Protein AF-A0A1Y2MII3-F1 (afdb_monomer)

Structure (mmCIF, N/CA/C/O backbone):
data_AF-A0A1Y2MII3-F1
#
_entry.id   AF-A0A1Y2MII3-F1
#
loop_
_atom_site.group_PDB
_atom_site.id
_atom_site.type_symbol
_atom_site.label_atom_id
_atom_site.label_alt_id
_atom_site.label_comp_id
_atom_site.label_asym_id
_atom_site.label_entity_id
_atom_site.label_seq_id
_atom_site.pdbx_PDB_ins_code
_atom_site.Cartn_x
_atom_site.Cartn_y
_atom_site.Cartn_z
_atom_site.occupancy
_atom_site.B_iso_or_equiv
_atom_site.auth_seq_id
_atom_site.auth_comp_id
_atom_site.auth_asym_id
_atom_site.auth_atom_id
_atom_site.pdbx_PDB_model_num
ATOM 1 N N . MET A 1 1 ? 20.291 2.776 -16.866 1.00 84.25 1 MET A N 1
ATOM 2 C CA . MET A 1 1 ? 19.045 3.569 -16.924 1.00 84.25 1 MET A CA 1
ATOM 3 C C . MET A 1 1 ? 18.605 3.679 -18.371 1.00 84.25 1 MET A C 1
ATOM 5 O O . MET A 1 1 ? 19.439 3.994 -19.202 1.00 84.25 1 MET A O 1
ATOM 9 N N . ILE A 1 2 ? 17.33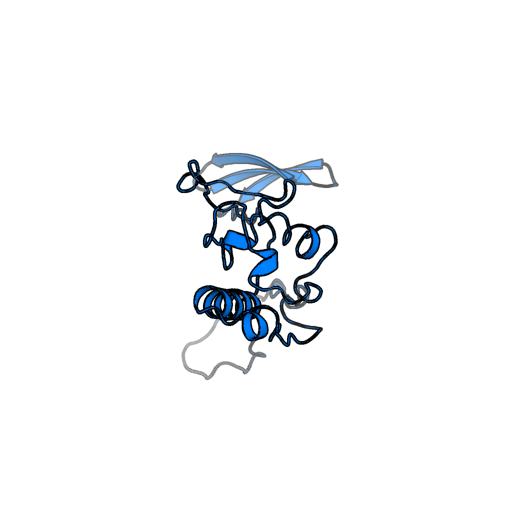8 3.413 -18.681 1.00 88.62 2 ILE A N 1
ATOM 10 C CA . ILE A 1 2 ? 16.790 3.640 -20.027 1.00 88.62 2 ILE A CA 1
ATOM 11 C C . ILE A 1 2 ? 16.345 5.102 -20.117 1.00 88.62 2 ILE A C 1
ATOM 13 O O . ILE A 1 2 ? 15.631 5.568 -19.233 1.00 88.62 2 ILE A O 1
ATOM 17 N N . SER A 1 3 ? 16.790 5.823 -21.145 1.00 89.69 3 SER A N 1
ATOM 18 C CA . SER A 1 3 ? 16.501 7.250 -21.354 1.00 89.69 3 SER A CA 1
ATOM 19 C C . SER A 1 3 ? 15.515 7.506 -22.494 1.00 89.69 3 SER A C 1
ATOM 21 O O . SER A 1 3 ? 14.936 8.588 -22.575 1.00 89.69 3 SER A O 1
ATOM 23 N N . GLY A 1 4 ? 15.282 6.511 -23.348 1.00 91.19 4 GLY A N 1
ATOM 24 C CA . GLY A 1 4 ? 14.292 6.574 -24.414 1.00 91.19 4 GLY A CA 1
ATOM 25 C C . GLY A 1 4 ? 14.151 5.243 -25.136 1.00 91.19 4 GLY A C 1
ATOM 26 O O . GLY A 1 4 ? 15.035 4.388 -25.069 1.00 91.19 4 GLY A O 1
ATOM 27 N N . PHE A 1 5 ? 13.030 5.072 -25.824 1.00 93.62 5 PHE A N 1
ATOM 28 C CA . PHE A 1 5 ? 12.825 3.973 -26.752 1.00 93.62 5 PHE A CA 1
ATOM 29 C C . PHE A 1 5 ? 11.895 4.412 -27.882 1.00 93.62 5 PHE A C 1
ATOM 31 O O . PHE A 1 5 ? 11.012 5.248 -27.680 1.00 93.62 5 PHE A O 1
ATOM 38 N N . ASP A 1 6 ? 12.101 3.846 -29.063 1.00 94.19 6 ASP A N 1
ATOM 39 C CA . ASP A 1 6 ? 11.284 4.076 -30.247 1.00 94.19 6 ASP A CA 1
ATOM 40 C C . ASP A 1 6 ? 11.098 2.775 -31.040 1.00 94.19 6 ASP A C 1
ATOM 42 O O . ASP A 1 6 ? 11.827 1.800 -30.851 1.00 94.19 6 ASP A O 1
ATOM 46 N N . VAL A 1 7 ? 10.066 2.728 -31.882 1.00 93.06 7 VAL A N 1
ATOM 47 C CA . VAL A 1 7 ? 9.800 1.571 -32.745 1.00 93.06 7 VAL A CA 1
ATOM 48 C C . VAL A 1 7 ? 10.530 1.776 -34.070 1.00 93.06 7 VAL A C 1
ATOM 50 O O . VAL A 1 7 ? 10.267 2.749 -34.776 1.00 93.06 7 VAL A O 1
ATOM 53 N N . ALA A 1 8 ? 11.395 0.831 -34.434 1.00 87.88 8 ALA A N 1
ATOM 54 C CA . ALA A 1 8 ? 12.156 0.834 -35.676 1.00 87.88 8 ALA A CA 1
ATOM 55 C C . ALA A 1 8 ? 12.162 -0.566 -36.311 1.00 87.88 8 ALA A C 1
ATOM 57 O O . ALA A 1 8 ? 12.623 -1.528 -35.702 1.00 87.88 8 ALA A O 1
ATOM 58 N N . ASN A 1 9 ? 11.695 -0.675 -37.562 1.00 85.56 9 ASN A N 1
ATOM 59 C CA . ASN A 1 9 ? 11.685 -1.924 -38.345 1.00 85.56 9 ASN A CA 1
ATOM 60 C C . ASN A 1 9 ? 11.057 -3.117 -37.594 1.00 85.56 9 ASN A C 1
ATOM 62 O O . ASN A 1 9 ? 11.682 -4.168 -37.474 1.00 85.56 9 ASN A O 1
ATOM 66 N N . ASP A 1 10 ? 9.853 -2.926 -37.047 1.00 91.31 10 ASP A N 1
ATOM 67 C CA . ASP A 1 10 ? 9.116 -3.917 -36.241 1.00 91.31 10 ASP A CA 1
ATOM 68 C C . ASP A 1 10 ? 9.829 -4.384 -34.955 1.00 91.31 10 ASP A C 1
ATOM 70 O O . ASP A 1 10 ? 9.389 -5.330 -34.304 1.00 91.31 10 ASP A O 1
ATOM 74 N N . ARG A 1 11 ? 10.905 -3.699 -34.549 1.00 94.44 11 ARG A N 1
ATOM 75 C CA . ARG A 1 11 ? 11.633 -3.924 -33.293 1.00 94.44 11 ARG A CA 1
ATOM 76 C C . ARG A 1 11 ? 11.677 -2.643 -32.462 1.00 94.44 11 ARG A C 1
ATOM 78 O O . ARG A 1 11 ? 11.332 -1.559 -32.934 1.00 94.44 11 ARG A O 1
ATOM 85 N N . LEU A 1 12 ? 12.094 -2.763 -31.208 1.00 94.38 12 LEU A N 1
ATOM 86 C CA . LEU A 1 12 ? 12.304 -1.634 -30.310 1.00 94.38 12 LEU A CA 1
ATOM 87 C C . LEU A 1 12 ? 13.775 -1.242 -30.308 1.00 94.38 12 LEU A C 1
ATOM 89 O O . LEU A 1 12 ? 14.651 -2.059 -30.024 1.00 94.38 12 LEU A O 1
ATOM 93 N N . ARG A 1 13 ? 14.031 0.031 -30.578 1.00 94.88 13 ARG A N 1
ATOM 94 C CA . ARG A 1 13 ? 15.316 0.669 -30.339 1.00 94.88 13 ARG A CA 1
ATOM 95 C C . ARG A 1 13 ? 15.293 1.286 -28.945 1.00 94.88 13 ARG A C 1
ATOM 97 O O . ARG A 1 13 ? 14.373 2.033 -28.627 1.00 94.88 13 ARG A O 1
ATOM 104 N N . VAL A 1 14 ? 16.269 0.964 -28.103 1.00 94.31 14 VAL A N 1
ATOM 105 C CA . VAL A 1 14 ? 16.329 1.376 -26.695 1.00 94.31 14 VAL A CA 1
ATOM 106 C C . VAL A 1 14 ? 17.640 2.100 -26.435 1.00 94.31 14 VAL A C 1
ATOM 108 O O . VAL A 1 14 ? 18.719 1.540 -26.616 1.00 94.31 14 VAL A O 1
ATOM 111 N N . LEU A 1 15 ? 17.534 3.334 -25.951 1.00 93.75 15 LEU A N 1
ATOM 112 C CA . LEU A 1 15 ? 18.663 4.121 -25.477 1.00 93.75 15 LEU A CA 1
ATOM 113 C C . LEU A 1 15 ? 18.866 3.830 -23.994 1.00 93.75 15 LEU A C 1
ATOM 115 O O . LEU A 1 15 ? 18.022 4.164 -23.156 1.00 93.75 15 LEU A O 1
ATOM 119 N N . ALA A 1 16 ? 19.986 3.199 -23.668 1.00 91.00 16 ALA A N 1
ATOM 120 C CA . ALA A 1 16 ? 20.335 2.840 -22.306 1.00 91.00 16 ALA A CA 1
ATOM 121 C C . ALA A 1 16 ? 21.661 3.486 -21.908 1.00 91.00 16 ALA A C 1
ATOM 123 O O . ALA A 1 16 ? 22.605 3.524 -22.679 1.00 91.00 16 ALA A O 1
ATOM 124 N N . THR A 1 17 ? 21.756 3.972 -20.679 1.00 91.06 17 THR A N 1
ATOM 125 C CA . THR A 1 17 ? 23.005 4.420 -20.063 1.00 91.06 17 THR A CA 1
ATOM 126 C C . THR A 1 17 ? 23.398 3.426 -18.978 1.00 91.06 17 THR A C 1
ATOM 128 O O . THR A 1 17 ? 22.699 3.291 -17.968 1.00 91.06 17 THR A O 1
ATOM 131 N N . GLY A 1 18 ? 24.486 2.698 -19.205 1.00 83.44 18 GLY A N 1
ATOM 132 C CA . GLY A 1 18 ? 25.123 1.804 -18.242 1.00 83.44 18 GLY A CA 1
ATOM 133 C C . GLY A 1 18 ? 26.321 2.463 -17.555 1.00 83.44 18 GLY A C 1
ATOM 134 O O . GLY A 1 18 ? 26.643 3.624 -17.799 1.00 83.44 18 GLY A O 1
ATOM 135 N N . ALA A 1 19 ? 27.021 1.707 -16.707 1.00 82.69 19 ALA A N 1
ATOM 136 C CA . ALA A 1 19 ? 28.242 2.182 -16.048 1.00 82.69 19 ALA A CA 1
ATOM 137 C C . ALA A 1 19 ? 29.380 2.504 -17.041 1.00 82.69 19 ALA A C 1
ATOM 139 O O . ALA A 1 19 ? 30.275 3.285 -16.728 1.00 82.69 19 ALA A O 1
ATOM 140 N N . THR A 1 20 ? 29.344 1.908 -18.234 1.00 83.88 20 THR A N 1
ATOM 141 C CA . THR A 1 20 ? 30.371 2.015 -19.280 1.00 83.88 20 THR A CA 1
ATOM 142 C C . THR A 1 20 ? 30.074 3.078 -20.337 1.00 83.88 20 THR A C 1
ATOM 144 O O . THR A 1 20 ? 30.923 3.322 -21.191 1.00 83.88 20 THR A O 1
ATOM 147 N N . GLY A 1 21 ? 28.905 3.724 -20.297 1.00 87.00 21 GLY A N 1
ATOM 148 C CA . GLY A 1 21 ? 28.500 4.714 -21.293 1.00 87.00 21 GLY A CA 1
ATOM 149 C C . GLY A 1 21 ? 27.048 4.560 -21.729 1.00 87.00 21 GLY A C 1
ATOM 150 O O . GLY A 1 21 ? 26.237 3.957 -21.029 1.00 87.00 21 GLY A O 1
ATOM 151 N N . SER A 1 22 ? 26.716 5.162 -22.870 1.00 89.50 22 SER A N 1
ATOM 152 C CA . SER A 1 22 ? 25.394 5.022 -23.486 1.00 89.50 22 SER A CA 1
ATOM 153 C C . SER A 1 22 ? 25.448 4.021 -24.632 1.00 89.50 22 SER A C 1
ATOM 155 O O . SER A 1 22 ? 26.313 4.137 -25.496 1.00 89.50 22 SER A O 1
ATOM 157 N N . ASP A 1 23 ? 24.498 3.095 -24.632 1.00 88.88 23 ASP A N 1
ATOM 158 C CA . ASP A 1 23 ? 24.316 2.040 -25.615 1.00 88.88 23 ASP A CA 1
ATOM 159 C C . ASP A 1 23 ? 22.980 2.212 -26.343 1.00 88.88 23 ASP A C 1
ATOM 161 O O . ASP A 1 23 ? 21.990 2.714 -25.798 1.00 88.88 23 ASP A O 1
ATOM 165 N N . ASP A 1 24 ? 22.977 1.763 -27.592 1.00 92.25 24 ASP A N 1
ATOM 166 C CA . ASP A 1 24 ? 21.814 1.709 -28.464 1.00 92.25 24 ASP A CA 1
ATOM 167 C C . ASP A 1 24 ? 21.501 0.239 -28.754 1.00 92.25 24 ASP A C 1
ATOM 169 O O . ASP A 1 24 ? 22.273 -0.458 -29.419 1.00 92.25 24 ASP A O 1
ATOM 173 N N . LEU A 1 25 ? 20.406 -0.255 -28.180 1.00 91.81 25 LEU A N 1
ATOM 174 C CA . LEU A 1 25 ? 20.043 -1.668 -28.192 1.00 91.81 25 LEU A CA 1
ATOM 175 C C . LEU A 1 25 ? 18.819 -1.887 -29.077 1.00 91.81 25 LEU A C 1
ATOM 177 O O . LEU A 1 25 ? 17.808 -1.208 -28.926 1.00 91.81 25 LEU A O 1
ATOM 181 N N . THR A 1 26 ? 18.877 -2.878 -29.967 1.00 94.19 26 THR A N 1
ATOM 182 C CA . THR A 1 26 ? 17.698 -3.346 -30.712 1.00 94.19 26 THR A CA 1
ATOM 183 C C . THR A 1 26 ? 17.156 -4.613 -30.059 1.00 94.19 26 THR A C 1
ATOM 185 O O . THR A 1 26 ? 17.847 -5.632 -30.034 1.00 94.19 26 THR A O 1
ATOM 188 N N . VAL A 1 27 ? 15.927 -4.558 -29.547 1.00 93.50 27 VAL A N 1
ATOM 189 C CA . VAL A 1 27 ? 15.259 -5.658 -28.835 1.00 93.50 27 VAL A CA 1
ATOM 190 C C . VAL A 1 27 ? 13.874 -5.925 -29.415 1.00 93.50 27 VAL A C 1
ATOM 192 O O . VAL A 1 27 ? 13.247 -5.039 -29.989 1.00 93.50 27 VAL A O 1
ATOM 195 N N . ASP A 1 28 ? 13.373 -7.145 -29.251 1.00 94.88 28 ASP A N 1
ATOM 196 C CA . ASP A 1 28 ? 12.014 -7.499 -29.685 1.00 94.88 28 ASP A CA 1
ATOM 197 C C . ASP A 1 28 ? 10.959 -7.094 -28.647 1.00 94.88 28 ASP A C 1
ATOM 199 O O . ASP A 1 28 ? 9.844 -6.715 -28.997 1.00 94.88 28 ASP A O 1
ATOM 203 N N . VAL A 1 29 ? 11.315 -7.142 -27.359 1.00 92.25 29 VAL A N 1
ATOM 204 C CA . VAL A 1 29 ? 10.409 -6.859 -26.240 1.00 92.25 29 VAL A CA 1
ATOM 205 C C . VAL A 1 29 ? 11.137 -6.053 -25.169 1.00 92.25 29 VAL A C 1
ATOM 207 O O . VAL A 1 29 ? 12.268 -6.368 -24.802 1.00 92.25 29 VAL A O 1
ATOM 210 N N . LEU A 1 30 ? 10.461 -5.036 -24.631 1.00 90.50 30 LEU A N 1
ATOM 211 C CA . LEU A 1 30 ? 10.892 -4.277 -23.461 1.00 90.50 30 LEU A CA 1
ATOM 212 C C . LEU A 1 30 ? 9.877 -4.476 -22.327 1.00 90.50 30 LEU A C 1
ATOM 214 O O . LEU A 1 30 ? 8.710 -4.119 -22.478 1.00 90.50 30 LEU A O 1
ATOM 218 N N . VAL A 1 31 ? 10.321 -5.027 -21.191 1.00 91.94 31 VAL A N 1
ATOM 219 C CA . VAL A 1 31 ? 9.474 -5.277 -20.010 1.00 91.94 31 VAL A CA 1
ATOM 220 C C . VAL A 1 31 ? 9.868 -4.321 -18.877 1.00 91.94 31 VAL A C 1
ATOM 222 O O . VAL A 1 31 ? 10.899 -4.529 -18.235 1.00 91.94 31 VAL A O 1
ATOM 225 N N . PRO A 1 32 ? 9.087 -3.259 -18.605 1.00 87.25 32 PRO A N 1
ATOM 226 C CA . PRO A 1 32 ? 9.385 -2.340 -17.514 1.00 87.25 32 PRO A CA 1
ATOM 227 C C . PRO A 1 32 ? 8.996 -2.954 -16.161 1.00 87.25 32 PRO A C 1
ATOM 229 O O . PRO A 1 32 ? 7.828 -2.980 -15.787 1.00 87.25 32 PRO A O 1
ATOM 232 N N . ALA A 1 33 ? 9.987 -3.409 -15.395 1.00 88.94 33 ALA A N 1
ATOM 233 C CA . ALA A 1 33 ? 9.820 -3.872 -14.013 1.00 88.94 33 ALA A CA 1
ATOM 234 C C . ALA A 1 33 ? 10.107 -2.748 -12.994 1.00 88.94 33 ALA A C 1
ATOM 236 O O . ALA A 1 33 ? 10.858 -2.925 -12.040 1.00 88.94 33 ALA A O 1
ATOM 237 N N . THR A 1 34 ? 9.547 -1.554 -13.211 1.00 85.81 34 THR A N 1
ATOM 238 C CA . THR A 1 34 ? 9.864 -0.329 -12.444 1.00 85.81 34 THR A CA 1
ATOM 239 C C . THR A 1 34 ? 8.994 -0.125 -11.196 1.00 85.81 34 THR A C 1
ATOM 241 O O . THR A 1 34 ? 8.904 0.988 -10.681 1.00 85.81 34 THR A O 1
ATOM 244 N N . GLY A 1 35 ? 8.333 -1.182 -10.721 1.00 86.19 35 GLY A N 1
ATOM 245 C CA . GLY A 1 35 ? 7.398 -1.130 -9.596 1.00 86.19 35 GLY A CA 1
ATOM 246 C C . GLY A 1 35 ? 6.009 -0.597 -9.963 1.00 86.19 35 GLY A C 1
ATOM 247 O O . GLY A 1 35 ? 5.682 -0.387 -11.132 1.00 86.19 35 GLY A O 1
ATOM 248 N N . PHE A 1 36 ? 5.175 -0.403 -8.943 1.00 85.25 36 PHE A N 1
ATOM 249 C CA . PHE A 1 36 ? 3.811 0.118 -9.056 1.00 85.25 36 PHE A CA 1
ATOM 250 C C . PHE A 1 36 ? 3.520 1.098 -7.906 1.00 85.25 36 PHE A C 1
ATOM 252 O O . PHE A 1 36 ? 4.286 1.202 -6.949 1.00 85.25 36 PHE A O 1
ATOM 259 N N . ARG A 1 37 ? 2.410 1.834 -8.014 1.00 89.25 37 ARG A N 1
ATOM 260 C CA . ARG A 1 37 ? 1.869 2.715 -6.968 1.00 89.25 37 ARG A CA 1
ATOM 261 C C . ARG A 1 37 ? 0.344 2.564 -6.948 1.00 89.25 37 ARG A C 1
ATOM 263 O O . ARG A 1 37 ? -0.240 2.477 -8.032 1.00 89.25 37 ARG A O 1
ATOM 270 N N . PRO A 1 38 ? -0.321 2.532 -5.780 1.00 91.31 38 PRO A N 1
ATOM 271 C CA . PRO A 1 38 ? -1.778 2.515 -5.727 1.00 91.31 38 PRO A CA 1
ATOM 272 C C . PRO A 1 38 ? -2.370 3.816 -6.288 1.00 91.31 38 PRO A C 1
ATOM 274 O O . PRO A 1 38 ? -1.862 4.907 -6.033 1.00 91.31 38 PRO A O 1
ATOM 277 N N . ASP A 1 39 ? -3.477 3.699 -7.023 1.00 93.38 39 ASP A N 1
ATOM 278 C CA . ASP A 1 39 ? -4.315 4.846 -7.375 1.00 93.38 39 ASP A CA 1
ATOM 279 C C . ASP A 1 39 ? -5.186 5.226 -6.172 1.00 93.38 39 ASP A C 1
ATOM 281 O O . ASP A 1 39 ? -6.069 4.468 -5.759 1.00 93.38 39 ASP A O 1
ATOM 285 N N . LEU A 1 40 ? -4.902 6.395 -5.597 1.00 93.88 40 LEU A N 1
ATOM 286 C CA . LEU A 1 40 ? -5.603 6.940 -4.435 1.00 93.88 40 LEU A CA 1
ATOM 287 C C . LEU A 1 40 ? 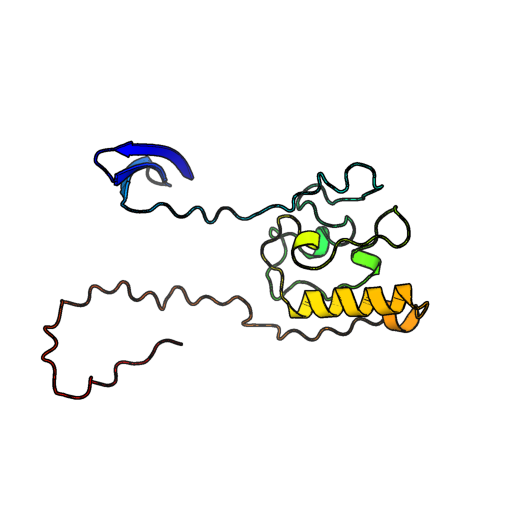-6.643 8.004 -4.814 1.00 93.88 40 LEU A C 1
ATOM 289 O O . LEU A 1 40 ? -7.261 8.579 -3.924 1.00 93.88 40 LEU A O 1
ATOM 293 N N . SER A 1 41 ? -6.866 8.268 -6.108 1.00 95.44 41 SER A N 1
ATOM 294 C CA . SER A 1 41 ? -7.788 9.318 -6.569 1.00 95.44 41 SER A CA 1
ATOM 295 C C . SER A 1 41 ? -9.213 9.138 -6.042 1.00 95.44 41 SER A C 1
ATOM 297 O O . SER A 1 41 ? -9.853 10.108 -5.650 1.00 95.44 41 SER A O 1
ATOM 299 N N . ILE A 1 42 ? -9.684 7.893 -5.937 1.00 95.31 42 ILE A N 1
ATOM 300 C CA . ILE A 1 42 ? -11.003 7.561 -5.379 1.00 95.31 42 ILE A CA 1
ATOM 301 C C . ILE A 1 42 ? -11.141 7.904 -3.882 1.00 95.31 42 ILE A C 1
ATOM 303 O O . ILE A 1 42 ? -12.253 7.962 -3.366 1.00 95.31 42 ILE A O 1
ATOM 307 N N . LEU A 1 43 ? -10.028 8.132 -3.179 1.00 95.94 43 LEU A N 1
ATOM 308 C CA . LEU A 1 43 ? -9.980 8.450 -1.750 1.00 95.94 43 LEU A CA 1
ATOM 309 C C . LEU A 1 43 ? -9.710 9.942 -1.483 1.00 95.94 43 LEU A C 1
ATOM 311 O O . LEU A 1 43 ? -9.423 10.300 -0.344 1.00 95.94 43 LEU A O 1
ATOM 315 N N . SER A 1 44 ? -9.786 10.812 -2.500 1.00 95.44 44 SER A N 1
ATOM 316 C CA . SER A 1 44 ? -9.378 12.227 -2.404 1.00 95.44 44 SER A CA 1
ATOM 317 C C . SER A 1 44 ? -10.119 13.038 -1.339 1.00 95.44 44 SER A C 1
ATOM 319 O O . SER A 1 44 ? -9.566 14.000 -0.816 1.00 95.44 44 SER A O 1
ATOM 321 N N . GLU A 1 45 ? -11.356 12.653 -1.020 1.00 97.19 45 GLU A N 1
ATOM 322 C CA . GLU A 1 45 ? -12.204 13.331 -0.032 1.00 97.19 45 GLU A CA 1
ATOM 323 C C . GLU A 1 45 ? -12.054 12.762 1.390 1.00 97.19 45 GLU A C 1
ATOM 325 O O . GLU A 1 45 ? -12.668 13.268 2.329 1.00 97.19 45 GLU A O 1
ATOM 330 N N . LEU A 1 46 ? -11.264 11.697 1.567 1.00 97.19 46 LEU A N 1
ATOM 331 C CA . LEU A 1 46 ? -11.029 11.082 2.871 1.00 97.19 46 LEU A CA 1
ATOM 332 C C . LEU A 1 46 ? -9.805 11.688 3.552 1.00 97.19 46 LEU A C 1
ATOM 334 O O . LEU A 1 46 ? -8.811 12.049 2.920 1.00 97.19 46 LEU A O 1
ATOM 338 N N . ARG A 1 47 ? -9.844 11.743 4.884 1.00 97.31 47 ARG A N 1
ATOM 339 C CA . ARG A 1 47 ? -8.697 12.184 5.681 1.00 97.31 47 ARG A CA 1
ATOM 340 C C . ARG A 1 47 ? -7.688 11.047 5.808 1.00 97.31 47 ARG A C 1
ATOM 342 O O . ARG A 1 47 ? -7.808 10.193 6.685 1.00 97.31 47 ARG A O 1
ATOM 349 N N . LEU A 1 48 ? -6.691 11.054 4.930 1.00 96.75 48 LEU A N 1
ATOM 350 C CA . LEU A 1 48 ? -5.594 10.090 4.927 1.00 96.75 48 LEU A CA 1
ATOM 351 C C . LEU A 1 48 ? -4.338 10.663 5.595 1.00 96.75 48 LEU A C 1
ATOM 353 O O . LEU A 1 48 ? -4.035 11.848 5.482 1.00 96.75 48 LEU A O 1
ATOM 357 N N . GLU A 1 49 ? -3.573 9.785 6.237 1.00 96.56 49 GLU A N 1
ATOM 358 C CA . GLU A 1 49 ? -2.181 10.034 6.626 1.00 96.56 49 GLU A CA 1
ATOM 359 C C . GLU A 1 49 ? -1.289 9.020 5.921 1.00 96.56 49 GLU A C 1
ATOM 361 O O . GLU A 1 49 ? -1.373 7.820 6.199 1.00 96.56 49 GLU A O 1
ATOM 366 N N . LEU A 1 50 ? -0.441 9.513 5.021 1.00 97.12 50 LEU A N 1
ATOM 367 C CA . LEU A 1 50 ? 0.453 8.696 4.213 1.00 97.12 50 LEU A CA 1
ATOM 368 C C . LEU A 1 50 ? 1.910 9.053 4.497 1.00 97.12 50 LEU A C 1
ATOM 370 O O . LEU A 1 50 ? 2.246 10.219 4.713 1.00 97.12 50 LEU A O 1
ATOM 374 N N . ASP A 1 51 ? 2.760 8.038 4.492 1.00 96.88 51 ASP A N 1
ATOM 375 C CA . ASP A 1 51 ? 4.203 8.189 4.506 1.00 96.88 51 ASP A CA 1
ATOM 376 C C . ASP A 1 51 ? 4.686 8.785 3.166 1.00 96.88 51 ASP A C 1
ATOM 378 O O . ASP A 1 51 ? 4.286 8.297 2.104 1.00 96.88 51 ASP A O 1
ATOM 382 N N . PRO A 1 52 ? 5.529 9.833 3.179 1.00 94.25 52 PRO A N 1
ATOM 383 C CA . PRO A 1 52 ? 5.941 10.523 1.960 1.00 94.25 52 PRO A CA 1
ATOM 384 C C . PRO A 1 52 ? 6.923 9.730 1.086 1.00 94.25 52 PRO A C 1
ATOM 386 O O . PRO A 1 52 ? 7.054 10.054 -0.094 1.00 94.25 52 PRO A O 1
ATOM 389 N N . ALA A 1 53 ? 7.636 8.742 1.635 1.00 92.38 53 ALA A N 1
ATOM 390 C CA . ALA A 1 53 ? 8.610 7.954 0.886 1.00 92.38 53 ALA A CA 1
ATOM 391 C C . ALA A 1 53 ? 7.919 6.837 0.100 1.00 92.38 53 ALA A C 1
ATOM 393 O O . ALA A 1 53 ? 8.169 6.653 -1.097 1.00 92.38 53 ALA A O 1
ATOM 394 N N . VAL A 1 54 ? 7.012 6.113 0.761 1.00 93.94 54 VAL A N 1
ATOM 395 C CA . VAL A 1 54 ? 6.408 4.904 0.189 1.00 93.94 54 VAL A CA 1
ATOM 396 C C . VAL A 1 54 ? 4.925 5.025 -0.146 1.00 93.94 54 VAL A C 1
ATOM 398 O O . VAL A 1 54 ? 4.398 4.095 -0.738 1.00 93.94 54 VAL A O 1
ATOM 401 N N . ASP A 1 55 ? 4.239 6.131 0.157 1.00 95.06 55 ASP A N 1
ATOM 402 C CA . ASP A 1 55 ? 2.781 6.285 -0.034 1.00 95.06 55 ASP A CA 1
ATOM 403 C C . ASP A 1 55 ? 1.933 5.213 0.692 1.00 95.06 55 ASP A C 1
ATOM 405 O O . ASP A 1 55 ? 0.834 4.860 0.260 1.00 95.06 55 ASP A O 1
ATOM 409 N N . ALA A 1 56 ? 2.452 4.674 1.795 1.00 96.12 56 ALA A N 1
ATOM 410 C CA . ALA A 1 56 ? 1.768 3.733 2.686 1.00 96.12 56 ALA A CA 1
ATOM 411 C C . ALA A 1 56 ? 1.093 4.482 3.850 1.00 96.12 56 ALA A C 1
ATOM 413 O O . ALA A 1 56 ? 1.430 5.643 4.078 1.00 96.12 56 ALA A O 1
ATOM 414 N N . PRO A 1 57 ? 0.190 3.868 4.643 1.00 97.12 57 PRO A N 1
ATOM 415 C CA . PRO A 1 57 ? -0.231 4.438 5.920 1.00 97.12 57 PRO A CA 1
ATOM 416 C C . PRO A 1 57 ? 0.974 4.881 6.755 1.00 97.12 57 PRO A C 1
ATOM 418 O O . PRO A 1 57 ? 1.967 4.163 6.864 1.00 97.12 57 PRO A O 1
ATOM 421 N N . ARG A 1 58 ? 0.897 6.078 7.341 1.00 97.06 58 ARG A N 1
ATOM 422 C CA . ARG A 1 58 ? 2.049 6.748 7.969 1.00 97.06 58 ARG A CA 1
ATOM 423 C C . ARG A 1 58 ? 2.770 5.908 9.029 1.00 97.06 58 ARG A C 1
ATOM 425 O O . ARG A 1 58 ? 3.988 5.980 9.137 1.00 97.06 58 ARG A O 1
ATOM 432 N N . GLN A 1 59 ? 2.030 5.133 9.819 1.00 95.88 59 GLN A N 1
ATOM 433 C CA . GLN A 1 59 ? 2.615 4.261 10.845 1.00 95.88 59 GLN A CA 1
ATOM 434 C C . GLN A 1 59 ? 3.265 3.006 10.251 1.00 95.88 59 GLN A C 1
ATOM 436 O O . GLN A 1 59 ? 4.179 2.455 10.856 1.00 95.88 59 GLN A O 1
ATOM 441 N N . LEU A 1 60 ? 2.808 2.567 9.076 1.00 95.88 60 LEU A N 1
ATOM 442 C CA . LEU A 1 60 ? 3.356 1.418 8.370 1.00 95.88 60 LEU A CA 1
ATOM 443 C C . LEU A 1 60 ? 4.639 1.763 7.604 1.00 95.88 60 LEU A C 1
ATOM 445 O O . LEU A 1 60 ? 5.548 0.942 7.579 1.00 95.88 60 LEU A O 1
ATOM 449 N N . GLY A 1 61 ? 4.727 2.956 7.005 1.00 95.19 61 GLY A N 1
ATOM 450 C CA . GLY A 1 61 ? 5.836 3.363 6.127 1.00 95.19 61 GLY A CA 1
ATOM 451 C C . GLY A 1 61 ? 7.237 2.989 6.635 1.00 95.19 61 GLY A C 1
ATOM 452 O O . GLY A 1 61 ? 7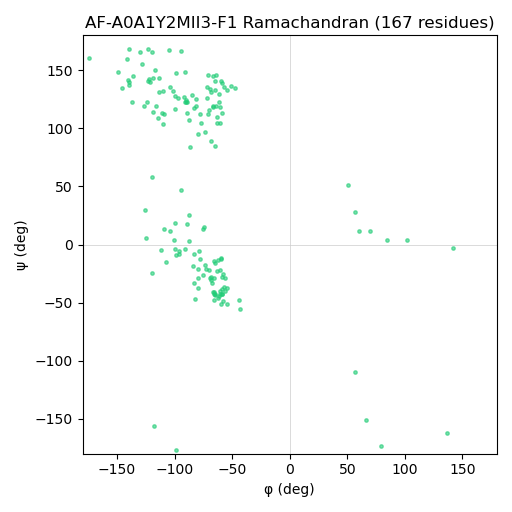.928 2.237 5.947 1.00 95.19 61 GLY A O 1
ATOM 453 N N . PRO A 1 62 ? 7.627 3.396 7.859 1.00 93.44 62 PRO A N 1
ATOM 454 C CA . PRO A 1 62 ? 8.941 3.074 8.420 1.00 93.44 62 PRO A CA 1
ATOM 455 C C . PRO A 1 62 ? 9.232 1.577 8.593 1.00 93.44 62 PRO A C 1
ATOM 457 O O . PRO A 1 62 ? 10.393 1.207 8.678 1.00 93.44 62 PRO A O 1
ATOM 460 N N . LEU A 1 63 ? 8.207 0.720 8.666 1.00 92.06 63 LEU A N 1
ATOM 461 C CA . LEU A 1 63 ? 8.360 -0.729 8.860 1.00 92.06 63 LEU A CA 1
ATOM 462 C C . LEU A 1 63 ? 8.613 -1.482 7.548 1.00 92.06 63 LEU A C 1
ATOM 464 O O . LEU A 1 63 ? 9.025 -2.641 7.571 1.00 92.06 63 LEU A O 1
ATOM 468 N N . ILE A 1 64 ? 8.296 -0.858 6.411 1.00 92.38 64 ILE A N 1
ATOM 469 C CA . ILE A 1 64 ? 8.301 -1.497 5.085 1.00 92.38 64 ILE A CA 1
ATOM 470 C C . ILE A 1 64 ? 9.166 -0.756 4.068 1.00 92.38 64 ILE A C 1
ATOM 472 O O . ILE A 1 64 ? 9.151 -1.103 2.886 1.00 92.38 64 ILE A O 1
ATOM 476 N N . ASP A 1 65 ? 9.890 0.270 4.509 1.00 92.00 65 ASP A N 1
ATOM 477 C CA . ASP A 1 65 ? 10.756 1.060 3.649 1.00 92.00 65 ASP A CA 1
ATOM 478 C C . ASP A 1 65 ? 11.847 0.160 3.033 1.00 92.00 65 ASP A C 1
ATOM 480 O O . ASP A 1 65 ? 12.644 -0.435 3.771 1.00 92.00 65 ASP A O 1
ATOM 484 N N . PRO A 1 66 ? 11.897 0.030 1.693 1.00 87.69 66 PRO A N 1
ATOM 485 C CA . PRO A 1 66 ? 12.857 -0.835 1.018 1.00 87.69 66 PRO A CA 1
ATOM 486 C C . PRO A 1 66 ? 14.315 -0.379 1.171 1.00 87.69 66 PRO A C 1
ATOM 488 O O . PRO A 1 66 ? 15.213 -1.163 0.868 1.00 87.69 66 PRO A O 1
ATOM 491 N N . GLU A 1 67 ? 14.580 0.851 1.626 1.00 88.12 67 GLU A N 1
ATOM 492 C CA . GLU A 1 67 ? 15.938 1.289 1.968 1.00 88.12 67 GLU A CA 1
ATOM 493 C C . GLU A 1 67 ? 16.487 0.563 3.208 1.00 88.12 67 GLU A C 1
ATOM 495 O O . GLU A 1 67 ? 17.701 0.377 3.324 1.00 88.12 67 GLU A O 1
ATOM 500 N N . PHE A 1 68 ? 15.608 0.119 4.114 1.00 87.00 68 PHE A N 1
ATOM 501 C CA . PHE A 1 68 ? 15.988 -0.457 5.410 1.00 87.00 68 PHE A CA 1
ATOM 502 C C . PHE A 1 68 ? 15.517 -1.902 5.607 1.00 87.00 68 PHE A C 1
ATOM 504 O O . PHE A 1 68 ? 16.134 -2.642 6.375 1.00 87.00 68 PHE A O 1
ATOM 511 N N . HIS A 1 69 ? 14.453 -2.321 4.918 1.00 83.44 69 HIS A N 1
ATOM 512 C CA . HIS A 1 69 ? 13.816 -3.619 5.120 1.00 83.44 69 HIS A CA 1
ATOM 513 C C . HIS A 1 69 ? 13.777 -4.464 3.843 1.00 83.44 69 HIS A C 1
ATOM 515 O O . HIS A 1 69 ? 13.517 -3.995 2.737 1.00 83.44 69 HIS A O 1
ATOM 521 N N . SER A 1 70 ? 13.977 -5.767 4.026 1.00 77.94 70 SER A N 1
ATOM 522 C CA . SER A 1 70 ? 13.742 -6.807 3.024 1.00 77.94 70 SER A CA 1
ATOM 523 C C . SER A 1 70 ? 12.464 -7.581 3.358 1.00 77.94 70 SER A C 1
ATOM 525 O O . SER A 1 70 ? 11.939 -7.482 4.464 1.00 77.94 70 SER A O 1
ATOM 527 N N . CYS A 1 71 ? 11.957 -8.395 2.433 1.00 69.56 71 CYS A N 1
ATOM 528 C CA . CYS A 1 71 ? 10.682 -9.097 2.624 1.00 69.56 71 CYS A CA 1
ATOM 529 C C . CYS A 1 71 ? 10.631 -10.100 3.795 1.00 69.56 71 CYS A C 1
ATOM 531 O O . CYS A 1 71 ? 9.536 -10.499 4.173 1.00 69.56 71 CYS A O 1
ATOM 533 N N . GLY A 1 72 ? 11.769 -10.487 4.386 1.00 68.56 72 GLY A N 1
ATOM 534 C CA . GLY A 1 72 ? 11.820 -11.318 5.600 1.00 68.56 72 GLY A CA 1
ATOM 535 C C . GLY A 1 72 ? 12.046 -10.542 6.903 1.00 68.56 72 GLY A C 1
ATOM 536 O O . GLY A 1 72 ? 11.946 -11.126 7.973 1.00 68.56 72 GLY A O 1
ATOM 537 N N . SER A 1 73 ? 12.355 -9.242 6.834 1.00 71.88 73 SER A N 1
ATOM 538 C CA . SER A 1 73 ? 12.722 -8.415 7.997 1.00 71.88 73 SER A CA 1
ATOM 539 C C . SER A 1 73 ? 11.651 -7.387 8.373 1.00 71.88 73 SER A C 1
ATOM 541 O O . SER A 1 73 ? 11.940 -6.427 9.088 1.00 71.88 73 SER A O 1
ATOM 543 N N . VAL A 1 74 ? 10.448 -7.524 7.815 1.00 77.56 74 VAL A N 1
ATOM 544 C CA . VAL A 1 74 ? 9.303 -6.659 8.111 1.00 77.56 74 VAL A CA 1
ATOM 545 C C . VAL A 1 74 ? 8.553 -7.251 9.293 1.00 77.56 74 VAL A C 1
ATOM 547 O O . VAL A 1 74 ? 8.097 -8.394 9.231 1.00 77.56 74 VAL A O 1
ATOM 550 N N . GLU A 1 75 ? 8.400 -6.466 10.356 1.00 77.00 75 GLU A N 1
ATOM 551 C CA . GLU A 1 75 ? 7.631 -6.899 11.516 1.00 77.00 75 GLU A CA 1
ATOM 552 C C . GLU A 1 75 ? 6.148 -7.106 11.161 1.00 77.00 75 GLU A C 1
ATOM 554 O O . GLU A 1 75 ? 5.569 -6.368 10.349 1.00 77.00 75 GLU A O 1
ATOM 559 N N . PRO A 1 76 ? 5.492 -8.092 11.788 1.00 81.94 76 PRO A N 1
ATOM 560 C CA . PRO A 1 76 ? 4.048 -8.204 11.765 1.00 81.94 76 PRO A CA 1
ATOM 561 C C . PRO A 1 76 ? 3.339 -6.905 12.168 1.00 81.94 76 PRO A C 1
ATOM 563 O O . PRO A 1 76 ? 3.704 -6.252 13.142 1.00 81.94 76 PRO A O 1
ATOM 566 N N . HIS A 1 77 ? 2.290 -6.539 11.438 1.00 90.62 77 HIS A N 1
ATOM 567 C CA . HIS A 1 77 ? 1.573 -5.284 11.646 1.00 90.62 77 HIS A CA 1
ATOM 568 C C . HIS A 1 77 ? 0.085 -5.460 11.352 1.00 90.62 77 HIS A C 1
ATOM 570 O O . HIS A 1 77 ? -0.314 -6.061 10.353 1.00 90.62 77 HIS A O 1
ATOM 576 N N . GLY A 1 78 ? -0.729 -4.919 12.255 1.00 92.88 78 GLY A N 1
ATOM 577 C CA . GLY A 1 78 ? -2.183 -5.014 12.226 1.00 92.88 78 GLY A CA 1
ATOM 578 C C . GLY A 1 78 ? -2.865 -3.654 12.100 1.00 92.88 78 GLY A C 1
ATOM 579 O O . GLY A 1 78 ? -2.282 -2.669 11.646 1.00 92.88 78 GLY A O 1
ATOM 580 N N . GLU A 1 79 ? -4.113 -3.606 12.549 1.00 96.06 79 GLU A N 1
ATOM 581 C CA . GLU A 1 79 ? -5.046 -2.485 12.448 1.00 96.06 79 GLU A CA 1
ATOM 582 C C . GLU A 1 79 ? -4.430 -1.125 12.776 1.00 96.06 79 GLU A C 1
ATOM 584 O O . GLU A 1 79 ? -4.567 -0.179 12.000 1.00 96.06 79 GLU A O 1
ATOM 589 N N . LYS A 1 80 ? -3.702 -1.035 13.890 1.00 94.56 80 LYS A N 1
ATOM 590 C CA . LYS A 1 80 ? -3.126 0.225 14.362 1.00 94.56 80 LYS A CA 1
ATOM 591 C C . LYS A 1 80 ? -2.177 0.856 13.340 1.00 94.56 80 LYS A C 1
ATOM 593 O O . LYS A 1 80 ? -2.272 2.058 13.090 1.00 94.56 80 LYS A O 1
ATOM 598 N N . ALA A 1 81 ? -1.326 0.050 12.702 1.00 95.88 81 ALA A N 1
ATOM 599 C CA . ALA A 1 81 ? -0.367 0.526 11.703 1.00 95.88 81 ALA A CA 1
ATOM 600 C C . ALA A 1 81 ? -1.048 0.984 10.398 1.00 95.88 81 ALA A C 1
ATOM 602 O O . ALA A 1 81 ? -0.478 1.770 9.645 1.00 95.88 81 ALA A O 1
ATOM 603 N N . LEU A 1 82 ? -2.269 0.505 10.146 1.00 96.81 82 LEU A N 1
ATOM 604 C CA . LEU A 1 82 ? -3.055 0.758 8.934 1.00 96.81 82 LEU A CA 1
ATOM 605 C C . LEU A 1 82 ? -4.113 1.852 9.125 1.00 96.81 82 LEU A C 1
ATOM 607 O O . LEU A 1 82 ? -4.836 2.180 8.184 1.00 96.81 82 LEU A O 1
ATOM 611 N N . SER A 1 83 ? -4.242 2.375 10.345 1.00 95.94 83 SER A N 1
ATOM 612 C CA . SER A 1 83 ? -5.255 3.365 10.692 1.00 95.94 83 SER A CA 1
ATOM 613 C C . SER A 1 83 ? -4.960 4.727 10.064 1.00 95.94 83 SER A C 1
ATOM 615 O O . SER A 1 83 ? -3.810 5.151 9.923 1.00 95.94 83 SER A O 1
ATOM 617 N N . HIS A 1 84 ? -6.032 5.428 9.709 1.00 97.25 84 HIS A N 1
ATOM 618 C CA . HIS A 1 84 ? -6.002 6.799 9.213 1.00 97.25 84 HIS A CA 1
ATOM 619 C C . HIS A 1 84 ? -6.814 7.725 10.134 1.00 97.25 84 HIS A C 1
ATOM 621 O O . HIS A 1 84 ? -7.607 7.245 10.947 1.00 97.25 84 HIS A O 1
ATOM 627 N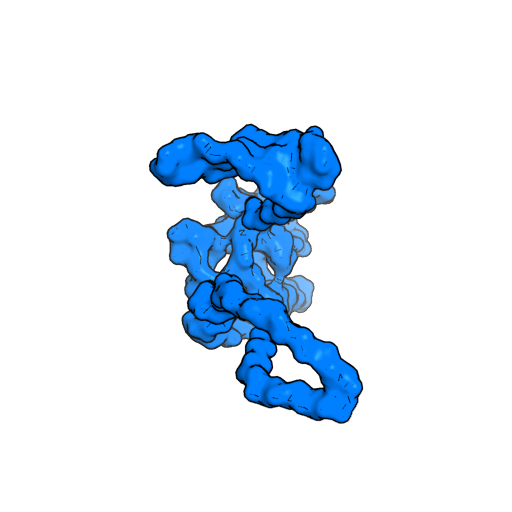 N . PRO A 1 85 ? -6.664 9.059 10.005 1.00 97.12 85 PRO A N 1
ATOM 628 C CA . PRO A 1 85 ? -7.518 10.011 10.713 1.00 97.12 85 PRO A CA 1
ATOM 629 C C . PRO A 1 85 ? -9.013 9.844 10.414 1.00 97.12 85 PRO A C 1
ATOM 631 O O . PRO A 1 85 ? -9.843 10.249 11.229 1.00 97.12 85 PRO A O 1
ATOM 634 N N . GLU A 1 86 ? -9.368 9.286 9.253 1.00 97.44 86 GLU A N 1
ATOM 635 C CA . GLU A 1 86 ? -10.742 8.903 8.944 1.00 97.44 86 GLU A CA 1
ATOM 636 C C . GLU A 1 86 ? -11.182 7.681 9.782 1.00 97.44 86 GLU A C 1
ATOM 638 O O . GLU A 1 86 ? -10.620 6.594 9.618 1.00 97.44 86 GLU A O 1
ATOM 643 N N . PRO A 1 87 ? -12.177 7.813 10.683 1.00 94.38 87 PRO A N 1
ATOM 644 C CA . PRO A 1 87 ? -12.544 6.733 11.593 1.00 94.38 87 PRO A CA 1
ATOM 645 C C . PRO A 1 87 ? -13.098 5.504 10.868 1.00 94.38 87 PRO A C 1
ATOM 647 O O . PRO A 1 87 ? -13.991 5.612 10.031 1.00 94.38 87 PRO A O 1
ATOM 650 N N . GLY A 1 88 ? -12.607 4.319 11.241 1.00 94.75 88 GLY A N 1
ATOM 651 C CA . GLY A 1 88 ? -13.067 3.046 10.675 1.00 94.75 88 GLY A CA 1
ATOM 652 C C . GLY A 1 88 ? -12.668 2.825 9.213 1.00 94.75 88 GLY A C 1
ATOM 653 O O . GLY A 1 88 ? -13.176 1.899 8.581 1.00 94.75 88 GLY A O 1
ATOM 654 N N . PHE A 1 89 ? -11.774 3.657 8.672 1.00 96.81 89 PHE A N 1
ATOM 655 C CA . PHE A 1 89 ? -11.229 3.508 7.332 1.00 96.81 89 PHE A CA 1
ATOM 656 C C . PHE A 1 89 ? -9.798 2.963 7.380 1.00 96.81 89 PHE A C 1
ATOM 658 O O . PHE A 1 89 ? -8.958 3.445 8.140 1.00 96.81 89 PHE A O 1
ATOM 665 N N . TYR A 1 90 ? -9.515 1.990 6.515 1.00 97.44 90 TYR A N 1
ATOM 666 C CA . TYR A 1 90 ? -8.217 1.330 6.417 1.00 97.44 90 TYR A CA 1
ATOM 667 C C . TYR A 1 90 ? -7.865 1.078 4.953 1.00 97.44 90 TYR A C 1
ATOM 669 O O . TYR A 1 90 ? -8.719 0.679 4.156 1.00 97.44 90 TYR A O 1
ATOM 677 N N . ILE A 1 91 ? -6.589 1.242 4.611 1.00 96.50 91 ILE A N 1
ATOM 678 C CA . ILE A 1 91 ? -6.021 0.723 3.364 1.00 96.50 91 ILE A CA 1
ATOM 679 C C . ILE A 1 91 ? -5.305 -0.577 3.720 1.00 96.50 91 ILE A C 1
ATOM 681 O O . ILE A 1 91 ? -4.490 -0.593 4.636 1.00 96.50 91 ILE A O 1
ATOM 685 N N . VAL A 1 92 ? -5.604 -1.665 3.008 1.00 95.88 92 VAL A N 1
ATOM 686 C CA . VAL A 1 92 ? -5.088 -3.010 3.318 1.00 95.88 92 VAL A CA 1
ATOM 687 C C . VAL A 1 92 ? -4.490 -3.694 2.095 1.00 95.88 92 VAL A C 1
ATOM 689 O O . VAL A 1 92 ? -4.726 -3.303 0.946 1.00 95.88 92 VAL A O 1
ATOM 692 N N . GLY A 1 93 ? -3.751 -4.765 2.353 1.00 94.19 93 GLY A N 1
ATOM 693 C CA . GLY A 1 93 ? -3.129 -5.599 1.344 1.00 94.19 93 GLY A CA 1
ATOM 694 C C . GLY A 1 93 ? -2.036 -4.859 0.579 1.00 94.19 93 GLY A C 1
ATOM 695 O O . GLY A 1 93 ? -1.444 -3.900 1.065 1.00 94.19 93 GLY A O 1
ATOM 696 N N . MET A 1 94 ? -1.823 -5.251 -0.677 1.00 93.31 94 MET A N 1
ATOM 697 C CA . MET A 1 94 ? -0.797 -4.635 -1.524 1.00 93.31 94 MET A CA 1
ATOM 698 C C . MET A 1 94 ? -0.961 -3.111 -1.672 1.00 93.31 94 MET A C 1
ATOM 700 O O . MET A 1 94 ? 0.016 -2.389 -1.832 1.00 93.31 94 MET A O 1
ATOM 704 N N . LYS A 1 95 ? -2.192 -2.586 -1.577 1.00 95.25 95 LYS A N 1
ATOM 705 C CA . LYS A 1 95 ? -2.430 -1.137 -1.637 1.00 95.25 95 LYS A CA 1
ATOM 706 C C . LYS A 1 95 ? -1.892 -0.402 -0.410 1.00 95.25 95 LYS A C 1
ATOM 708 O O . LYS A 1 95 ? -1.503 0.751 -0.546 1.00 95.25 95 LYS A O 1
ATOM 713 N N . SER A 1 96 ? -1.858 -1.047 0.759 1.00 95.44 96 SER A N 1
ATOM 714 C CA . SER A 1 96 ? -1.315 -0.434 1.976 1.00 95.44 96 SER A CA 1
ATOM 715 C C . SER A 1 96 ? 0.205 -0.344 1.944 1.00 95.44 96 SER A C 1
ATOM 717 O O . SER A 1 96 ? 0.772 0.431 2.696 1.00 95.44 96 SER A O 1
ATOM 719 N N . TYR A 1 97 ? 0.865 -1.110 1.075 1.00 94.56 97 TYR A N 1
ATOM 720 C CA . TYR A 1 97 ? 2.315 -1.072 0.904 1.00 94.56 97 TYR A CA 1
A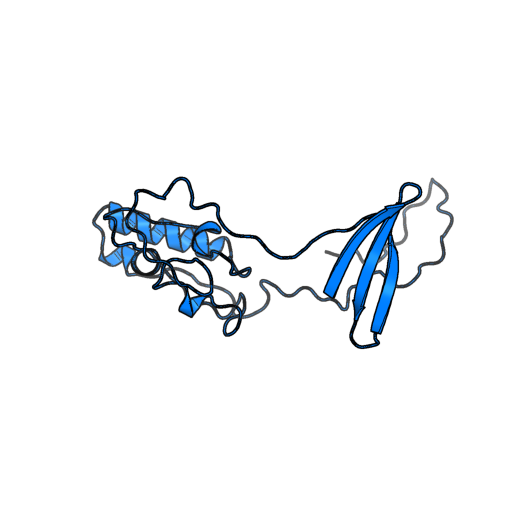TOM 721 C C . TYR A 1 97 ? 2.786 0.049 -0.023 1.00 94.56 97 TYR A C 1
ATOM 723 O O . TYR A 1 97 ? 3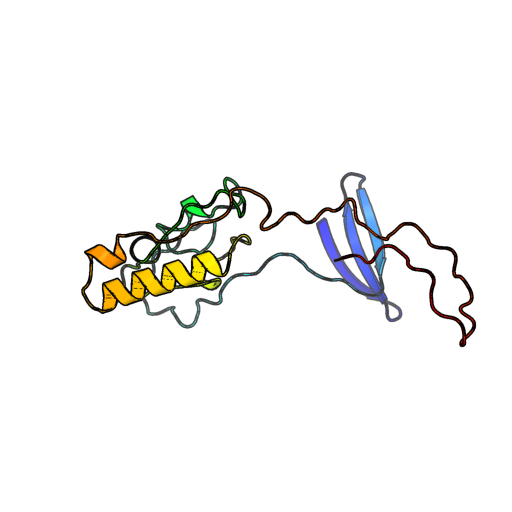.985 0.298 -0.120 1.00 94.56 97 TYR A O 1
ATOM 731 N N . GLY A 1 98 ? 1.862 0.749 -0.688 1.00 94.81 98 GLY A N 1
ATOM 732 C CA . GLY A 1 98 ? 2.196 1.880 -1.539 1.00 94.81 98 GLY A CA 1
ATOM 733 C C . GLY A 1 98 ? 3.195 1.497 -2.637 1.00 94.81 98 GLY A C 1
ATOM 734 O O . GLY A 1 98 ? 2.843 0.794 -3.583 1.00 94.81 98 GLY A O 1
ATOM 735 N N . ARG A 1 99 ? 4.432 1.984 -2.513 1.00 94.19 99 ARG A N 1
ATOM 736 C CA . ARG A 1 99 ? 5.569 1.752 -3.417 1.00 94.19 99 ARG A CA 1
ATOM 737 C C . ARG A 1 99 ? 6.504 0.628 -2.955 1.00 94.19 99 ARG A C 1
ATOM 739 O O . ARG A 1 99 ? 7.415 0.267 -3.698 1.00 94.19 99 ARG A O 1
ATOM 746 N N . ALA A 1 100 ? 6.322 0.098 -1.746 1.00 92.06 100 ALA A N 1
ATOM 747 C CA . ALA A 1 100 ? 7.156 -0.971 -1.214 1.00 92.06 100 ALA A CA 1
ATOM 748 C C . ALA A 1 100 ? 6.859 -2.303 -1.941 1.00 92.06 100 ALA A C 1
ATOM 750 O O . ALA A 1 100 ? 5.706 -2.737 -1.985 1.00 92.06 100 ALA A O 1
ATOM 751 N N . PRO A 1 101 ? 7.874 -2.992 -2.498 1.00 88.19 101 PRO A N 1
ATOM 752 C CA . PRO A 1 101 ? 7.669 -4.179 -3.333 1.00 88.19 101 PRO A CA 1
ATOM 753 C C . PRO A 1 101 ? 7.604 -5.496 -2.539 1.00 88.19 101 PRO A C 1
ATOM 755 O O . PRO A 1 101 ? 7.524 -6.569 -3.129 1.00 88.19 101 PRO A O 1
ATOM 758 N N . THR A 1 102 ? 7.681 -5.440 -1.210 1.00 86.12 102 THR A N 1
ATOM 759 C CA . THR A 1 102 ? 7.959 -6.584 -0.325 1.00 86.12 102 THR A CA 1
ATOM 760 C C . THR A 1 102 ? 6.711 -7.194 0.321 1.00 86.12 102 THR A C 1
ATOM 762 O O . THR A 1 102 ? 6.809 -7.891 1.329 1.00 86.12 102 THR A O 1
ATOM 765 N N . PHE A 1 103 ? 5.523 -6.937 -0.228 1.00 89.88 103 PHE A N 1
ATOM 766 C CA . PHE A 1 103 ? 4.270 -7.422 0.351 1.00 89.88 103 PHE A CA 1
ATOM 767 C C . PHE A 1 103 ? 4.113 -8.943 0.236 1.00 89.88 103 PHE A C 1
ATOM 769 O O . PHE A 1 103 ? 4.248 -9.516 -0.847 1.00 89.88 103 PHE A O 1
ATOM 776 N N . LEU A 1 104 ? 3.713 -9.580 1.339 1.00 88.81 104 LEU A N 1
ATOM 777 C CA . LEU A 1 104 ? 3.388 -11.003 1.403 1.00 88.81 104 LEU A CA 1
ATOM 778 C C . LEU A 1 104 ? 1.896 -11.210 1.686 1.00 88.81 104 LEU A C 1
ATOM 780 O O . LEU A 1 104 ? 1.294 -10.504 2.493 1.00 88.81 104 LEU A O 1
ATOM 784 N N . MET A 1 105 ? 1.295 -12.238 1.080 1.00 90.12 105 MET A N 1
ATOM 785 C CA . MET A 1 105 ? -0.114 -12.582 1.336 1.00 90.12 105 MET A CA 1
ATOM 786 C C . MET A 1 105 ? -0.379 -12.893 2.812 1.00 90.12 105 MET A C 1
ATOM 788 O O . MET A 1 105 ? -1.408 -12.484 3.341 1.00 90.12 105 MET A O 1
ATOM 792 N N . ALA A 1 106 ? 0.565 -13.564 3.482 1.00 88.50 106 ALA A N 1
ATOM 793 C CA . ALA A 1 106 ? 0.471 -13.869 4.908 1.00 88.50 106 ALA A CA 1
ATOM 794 C C . ALA A 1 106 ? 0.343 -12.591 5.751 1.00 88.50 106 ALA A C 1
ATOM 796 O O . ALA A 1 106 ? -0.535 -12.506 6.608 1.00 88.50 106 ALA A O 1
ATOM 797 N N . THR A 1 107 ? 1.128 -11.559 5.426 1.00 89.69 107 THR A N 1
ATOM 798 C CA . THR A 1 107 ? 0.973 -10.226 6.008 1.00 89.69 107 THR A CA 1
ATOM 799 C C . THR A 1 107 ? -0.428 -9.677 5.760 1.00 89.69 107 THR A C 1
ATOM 801 O O . THR A 1 107 ? -1.092 -9.254 6.697 1.00 89.69 107 THR A O 1
ATOM 804 N N . GLY A 1 108 ? -0.924 -9.737 4.522 1.00 93.25 108 GLY A N 1
ATOM 805 C CA . GLY A 1 108 ? -2.281 -9.294 4.187 1.00 93.25 108 GLY A CA 1
ATOM 806 C C . GLY A 1 108 ? -3.385 -9.971 5.000 1.00 93.25 108 GLY A C 1
ATOM 807 O O . GLY A 1 108 ? -4.343 -9.313 5.404 1.00 93.25 108 GLY A O 1
ATOM 808 N N . TYR A 1 109 ? -3.260 -11.273 5.261 1.00 93.69 109 TYR A N 1
ATOM 809 C CA . TYR A 1 109 ? -4.222 -11.999 6.092 1.00 93.69 109 TYR A CA 1
ATOM 810 C C . TYR A 1 109 ? -4.210 -11.509 7.537 1.00 93.69 109 TYR A C 1
ATOM 812 O O . TYR A 1 109 ? -5.278 -11.314 8.118 1.00 93.69 109 TYR A O 1
ATOM 820 N N . GLU A 1 110 ? -3.027 -11.237 8.084 1.00 93.94 110 GLU A N 1
ATOM 821 C CA . GLU A 1 110 ? -2.897 -10.678 9.427 1.00 93.94 110 GLU A CA 1
ATOM 822 C C . GLU A 1 110 ? -3.497 -9.269 9.528 1.00 93.94 110 GLU A C 1
ATOM 824 O O . GLU A 1 110 ? -4.255 -8.984 10.459 1.00 93.94 110 GLU A O 1
ATOM 829 N N . GLN A 1 111 ? -3.247 -8.414 8.530 1.00 95.62 111 GLN A N 1
ATOM 830 C CA . GLN A 1 111 ? -3.844 -7.079 8.448 1.00 95.62 111 GLN A CA 1
ATOM 831 C C . GLN A 1 111 ? -5.379 -7.149 8.521 1.00 95.62 111 GLN A C 1
ATOM 833 O O . GLN A 1 111 ? -6.004 -6.472 9.339 1.00 95.62 111 GLN A O 1
ATOM 838 N N . VAL A 1 112 ? -5.997 -7.999 7.690 1.00 96.75 112 VAL A N 1
ATOM 839 C CA . VAL A 1 112 ? -7.461 -8.142 7.626 1.00 96.75 112 VAL A CA 1
ATOM 840 C C . VAL A 1 112 ? -8.025 -8.738 8.915 1.00 96.75 112 VAL A C 1
ATOM 842 O O . VAL A 1 112 ? -9.053 -8.263 9.396 1.00 96.75 112 VAL A O 1
ATOM 845 N N . ARG A 1 113 ? -7.362 -9.743 9.501 1.00 96.38 113 ARG A N 1
ATOM 846 C CA . ARG A 1 113 ? -7.772 -10.348 10.778 1.00 96.38 113 ARG A CA 1
ATOM 847 C C . ARG A 1 113 ? -7.791 -9.310 11.903 1.00 96.38 113 ARG A C 1
ATOM 849 O O . ARG A 1 113 ? -8.806 -9.182 12.587 1.00 96.38 113 ARG A O 1
ATOM 856 N N . SER A 1 114 ? -6.698 -8.563 12.070 1.00 96.81 114 SER A N 1
ATOM 857 C CA . SER A 1 114 ? -6.568 -7.530 13.105 1.00 96.81 114 SER A CA 1
ATOM 858 C C . SER A 1 114 ? -7.620 -6.421 12.935 1.00 96.81 114 SER A C 1
ATOM 860 O O . SER A 1 114 ? -8.284 -6.042 13.901 1.00 96.81 114 SER A O 1
ATOM 862 N N . ILE A 1 115 ? -7.864 -5.966 11.699 1.00 97.19 115 ILE A N 1
ATOM 863 C CA . ILE A 1 115 ? -8.908 -4.968 11.401 1.00 97.19 115 ILE A CA 1
ATOM 864 C C . ILE A 1 115 ? -10.309 -5.506 11.699 1.00 97.19 115 ILE A C 1
ATOM 866 O O . ILE A 1 115 ? -11.122 -4.801 12.294 1.00 97.19 115 ILE A O 1
ATOM 870 N N . ALA A 1 116 ? -10.610 -6.748 11.315 1.00 97.56 116 ALA A N 1
ATOM 871 C CA . ALA A 1 116 ? -11.912 -7.351 11.580 1.00 97.56 116 ALA A CA 1
ATOM 872 C C . ALA A 1 116 ? -12.207 -7.436 13.088 1.00 97.56 116 ALA A C 1
ATOM 874 O O . ALA A 1 116 ? -13.326 -7.132 13.502 1.00 97.56 116 ALA A O 1
ATOM 875 N N . ALA A 1 117 ? -11.207 -7.778 13.908 1.00 97.44 117 ALA A N 1
ATOM 876 C CA . ALA A 1 117 ? -11.327 -7.768 15.366 1.00 97.44 117 ALA A CA 1
ATOM 877 C C . ALA A 1 117 ? -11.617 -6.357 15.908 1.00 97.44 117 ALA A C 1
ATOM 879 O O . ALA A 1 117 ? -12.561 -6.173 16.678 1.00 97.44 117 ALA A O 1
ATOM 880 N N . ALA A 1 118 ? -10.889 -5.341 15.429 1.00 97.00 118 ALA A N 1
ATOM 881 C CA . ALA A 1 118 ? -11.112 -3.954 15.835 1.00 97.00 118 ALA A CA 1
ATOM 882 C C . ALA A 1 118 ? -12.519 -3.457 15.468 1.00 97.00 118 ALA A C 1
ATOM 884 O O . ALA A 1 118 ? -13.191 -2.843 16.298 1.00 97.00 118 ALA A O 1
ATOM 885 N N . LEU A 1 119 ? -12.988 -3.759 14.252 1.00 96.75 119 LEU A N 1
ATOM 886 C CA . LEU A 1 119 ? -14.333 -3.408 13.783 1.00 96.75 119 LEU A CA 1
ATOM 887 C C . LEU A 1 119 ? -15.439 -4.140 14.557 1.00 96.75 119 LEU A C 1
ATOM 889 O O . LEU A 1 119 ? -16.532 -3.599 14.716 1.00 96.75 119 LEU A O 1
ATOM 893 N N . ALA A 1 120 ? -15.162 -5.342 15.069 1.00 97.88 120 ALA A N 1
ATOM 894 C CA . ALA A 1 120 ? -16.062 -6.085 15.950 1.00 97.88 120 ALA A CA 1
ATOM 895 C C . ALA A 1 120 ? -16.046 -5.584 17.411 1.00 97.88 120 ALA A C 1
ATOM 897 O O . ALA A 1 120 ? -16.840 -6.053 18.225 1.00 97.88 120 ALA A O 1
ATOM 898 N N . GLY A 1 121 ? -15.168 -4.632 17.748 1.00 97.12 121 GLY A N 1
ATOM 899 C CA . GLY A 1 121 ? -14.998 -4.098 19.101 1.00 97.12 121 GLY A CA 1
ATOM 900 C C . GLY A 1 121 ? -14.061 -4.918 19.995 1.00 97.12 121 GLY A C 1
ATOM 901 O O . GLY A 1 121 ? -13.876 -4.565 21.160 1.00 97.12 121 GLY A O 1
ATOM 902 N N . ASP A 1 122 ? -13.440 -5.972 19.467 1.00 97.62 122 ASP A N 1
ATOM 903 C CA . ASP A 1 122 ? -12.466 -6.793 20.183 1.00 97.62 122 ASP A CA 1
ATOM 904 C C . ASP A 1 122 ? -11.062 -6.186 20.047 1.00 97.62 122 ASP A C 1
ATOM 906 O O . ASP A 1 122 ? -10.278 -6.527 19.158 1.00 97.62 122 ASP A O 1
ATOM 910 N N . ARG A 1 123 ? -10.760 -5.217 20.919 1.00 95.56 123 ARG A N 1
ATOM 911 C CA . ARG A 1 123 ? -9.462 -4.524 20.915 1.00 95.56 123 ARG A CA 1
ATOM 912 C C . ARG A 1 123 ? -8.305 -5.426 21.327 1.00 95.56 123 ARG A C 1
ATOM 914 O O . ARG A 1 123 ? -7.214 -5.254 20.800 1.00 95.56 123 ARG A O 1
ATOM 921 N N . GLU A 1 124 ? -8.539 -6.381 22.224 1.00 96.25 124 GLU A N 1
ATOM 922 C CA . GLU A 1 124 ? -7.495 -7.307 22.668 1.00 96.25 124 GLU A CA 1
ATOM 923 C C . GLU A 1 124 ? -7.049 -8.202 21.506 1.00 96.25 124 GLU A C 1
ATOM 925 O O . GLU A 1 124 ? -5.857 -8.284 21.215 1.00 96.25 124 GLU A O 1
ATOM 930 N N . ALA A 1 125 ? -7.997 -8.786 20.765 1.00 95.38 125 ALA A N 1
ATOM 931 C CA . ALA A 1 125 ? -7.673 -9.585 19.587 1.00 95.38 125 ALA A CA 1
ATOM 932 C C . ALA A 1 125 ? -7.126 -8.748 18.418 1.00 95.38 125 ALA A C 1
ATOM 934 O O . ALA A 1 125 ? -6.350 -9.266 17.610 1.00 95.38 125 ALA A O 1
ATOM 935 N N . ALA A 1 126 ? -7.517 -7.476 18.294 1.00 95.38 126 ALA A N 1
ATOM 936 C CA . ALA A 1 126 ? -6.954 -6.574 17.289 1.00 95.38 126 ALA A CA 1
ATOM 937 C C . ALA A 1 126 ? -5.471 -6.278 17.550 1.00 95.38 126 ALA A C 1
ATOM 939 O O . ALA A 1 126 ? -4.675 -6.289 16.610 1.00 95.38 126 ALA A O 1
ATOM 940 N N . ASP A 1 127 ? -5.111 -6.047 18.814 1.00 92.31 127 ASP A N 1
ATOM 941 C CA . ASP A 1 127 ? -3.749 -5.708 19.232 1.00 92.31 127 ASP A CA 1
ATOM 942 C C . ASP A 1 127 ? -2.840 -6.954 19.331 1.00 92.31 127 ASP A C 1
ATOM 944 O O . ASP A 1 127 ? -1.616 -6.838 19.242 1.00 92.31 127 ASP A O 1
ATOM 948 N N . ALA A 1 128 ? -3.415 -8.154 19.471 1.00 89.31 128 ALA A N 1
ATOM 949 C CA . ALA A 1 128 ? -2.683 -9.413 19.394 1.00 89.31 128 ALA A CA 1
ATOM 950 C C . ALA A 1 128 ? -2.256 -9.681 17.944 1.00 89.31 128 ALA A C 1
ATOM 952 O O . ALA A 1 128 ? -3.104 -9.933 17.093 1.00 89.31 128 ALA A O 1
ATOM 953 N N . VAL A 1 129 ? -0.954 -9.634 17.647 1.00 79.00 129 VAL A N 1
ATOM 954 C CA . VAL A 1 129 ? -0.429 -9.846 16.287 1.00 79.00 129 VAL A CA 1
ATOM 955 C C . VAL A 1 129 ? -0.098 -11.321 16.047 1.00 79.00 129 VAL A C 1
ATOM 957 O O . VAL A 1 129 ? 0.663 -11.918 16.805 1.00 79.00 129 VAL A O 1
ATOM 960 N N . HIS A 1 130 ? -0.705 -11.927 15.024 1.00 79.25 130 HIS A N 1
ATOM 961 C CA . HIS A 1 130 ? -0.687 -13.375 14.774 1.00 79.25 130 HIS A CA 1
ATOM 962 C C . HIS A 1 130 ? -0.045 -13.715 13.416 1.00 79.25 130 HIS A C 1
ATOM 964 O O . HIS A 1 130 ? -0.664 -14.346 12.558 1.00 79.25 130 HIS A O 1
ATOM 970 N N . LEU A 1 131 ? 1.210 -13.311 13.209 1.00 75.25 131 LEU A N 1
ATOM 971 C CA . LEU A 1 131 ? 1.959 -13.636 11.993 1.00 75.25 131 LEU A CA 1
ATOM 972 C C . LEU A 1 131 ? 3.295 -14.284 12.348 1.00 75.25 131 LEU A C 1
ATOM 974 O O . LEU A 1 131 ? 4.136 -13.665 12.993 1.00 75.25 131 LEU A O 1
ATOM 978 N N . ASP A 1 132 ? 3.471 -15.515 11.881 1.00 70.06 132 ASP A N 1
ATOM 979 C CA . ASP A 1 132 ? 4.734 -16.242 11.935 1.00 70.06 132 ASP A CA 1
ATOM 980 C C . ASP A 1 132 ? 5.263 -16.370 10.501 1.00 70.06 132 ASP A C 1
ATOM 982 O O . ASP A 1 132 ? 4.624 -16.993 9.645 1.00 70.06 132 ASP A O 1
ATOM 986 N N . LEU A 1 133 ? 6.380 -15.701 10.213 1.00 64.44 133 LEU A N 1
ATOM 987 C CA . LEU A 1 133 ? 7.067 -15.780 8.927 1.00 64.44 133 LEU A CA 1
ATOM 988 C C . LEU A 1 133 ? 8.419 -16.463 9.148 1.00 64.44 133 LEU A C 1
ATOM 990 O O . LEU A 1 133 ? 9.162 -16.048 10.037 1.00 64.44 133 LEU A O 1
ATOM 994 N N . PRO A 1 134 ? 8.786 -17.471 8.338 1.00 61.38 134 PRO A N 1
ATOM 995 C CA . PRO A 1 134 ? 10.124 -18.037 8.411 1.00 61.38 134 PRO A CA 1
ATOM 996 C C . PRO A 1 134 ? 11.160 -16.952 8.072 1.00 61.38 134 PRO A C 1
ATOM 998 O O . PRO A 1 134 ? 11.048 -16.294 7.039 1.00 61.38 134 PRO A O 1
ATOM 1001 N N . GLU A 1 135 ? 12.188 -16.790 8.915 1.00 53.94 135 GLU A N 1
ATOM 1002 C CA . GLU A 1 135 ? 13.199 -15.717 8.794 1.00 53.94 135 GLU A CA 1
ATOM 1003 C C . GLU A 1 135 ? 14.003 -15.730 7.476 1.00 53.94 135 GLU A C 1
ATOM 1005 O O . GLU A 1 135 ? 14.699 -14.771 7.151 1.00 53.94 135 GLU A O 1
ATOM 1010 N N . THR A 1 136 ? 13.930 -16.809 6.689 1.00 51.88 136 THR A N 1
ATOM 1011 C CA . THR A 1 136 ? 14.668 -16.957 5.428 1.00 51.88 136 THR A CA 1
ATOM 1012 C C . THR A 1 136 ? 13.775 -17.532 4.328 1.00 51.88 136 THR A C 1
ATOM 1014 O O . THR A 1 136 ? 12.935 -18.393 4.579 1.00 51.88 136 THR A O 1
ATOM 1017 N N . GLY A 1 137 ? 13.980 -17.083 3.083 1.00 52.88 137 GLY A N 1
ATOM 1018 C CA . GLY A 1 137 ? 13.544 -17.833 1.898 1.00 52.88 137 GLY A CA 1
ATOM 1019 C C . GLY A 1 137 ? 12.265 -17.384 1.189 1.00 52.88 137 GLY A C 1
ATOM 1020 O O . GLY A 1 137 ? 11.879 -18.038 0.227 1.00 52.88 137 GLY A O 1
ATOM 1021 N N . VAL A 1 138 ? 11.608 -16.289 1.588 1.00 58.75 138 VAL A N 1
ATOM 1022 C CA . VAL A 1 138 ? 10.338 -15.896 0.935 1.00 58.75 138 VAL A CA 1
ATOM 1023 C C . VAL A 1 138 ? 10.541 -15.171 -0.409 1.00 58.75 138 VAL A C 1
ATOM 1025 O O . VAL A 1 138 ? 9.709 -15.312 -1.300 1.00 58.75 138 VAL A O 1
ATOM 1028 N N . CYS A 1 139 ? 11.660 -14.459 -0.606 1.00 57.75 139 CYS A N 1
ATOM 1029 C CA . CYS A 1 139 ? 12.006 -13.825 -1.896 1.00 57.75 139 CYS A CA 1
ATOM 1030 C C . CYS A 1 139 ? 13.389 -14.218 -2.425 1.00 57.75 139 CYS A C 1
ATOM 1032 O O . CYS A 1 139 ? 14.048 -13.423 -3.099 1.00 57.75 139 CYS A O 1
ATOM 1034 N N . SER A 1 140 ? 13.864 -15.421 -2.109 1.00 51.50 140 SER A N 1
ATOM 1035 C CA . SER A 1 140 ? 15.102 -15.919 -2.703 1.00 51.50 140 SER A CA 1
ATOM 1036 C C . SER A 1 140 ? 14.835 -16.311 -4.156 1.00 51.50 140 SER A C 1
ATOM 1038 O O . SER A 1 140 ? 14.344 -17.400 -4.429 1.00 51.50 140 SER A O 1
ATOM 1040 N N . ALA A 1 141 ? 15.134 -15.415 -5.096 1.00 48.47 141 ALA A N 1
ATOM 1041 C CA . ALA A 1 141 ? 15.362 -15.804 -6.481 1.00 48.47 141 ALA A CA 1
ATOM 1042 C C . ALA A 1 141 ? 16.846 -16.162 -6.610 1.00 48.47 141 ALA A C 1
ATOM 1044 O O . ALA A 1 141 ? 17.704 -15.278 -6.573 1.00 48.47 141 ALA A O 1
ATOM 1045 N N . ASP A 1 142 ? 17.162 -17.449 -6.741 1.00 42.94 142 ASP A N 1
ATOM 1046 C CA . ASP A 1 142 ? 18.517 -17.880 -7.073 1.00 42.94 142 ASP A CA 1
ATOM 1047 C C . ASP A 1 142 ? 18.827 -17.461 -8.518 1.0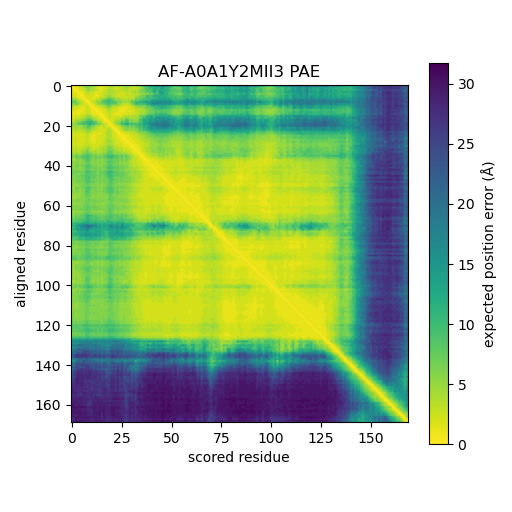0 42.94 142 ASP A C 1
ATOM 1049 O O . ASP A 1 142 ? 18.614 -18.213 -9.467 1.00 42.94 142 ASP A O 1
ATOM 1053 N N . LEU A 1 143 ? 19.364 -16.249 -8.709 1.00 49.44 143 LEU A N 1
ATOM 1054 C CA . LEU A 1 143 ? 19.836 -15.777 -10.022 1.00 49.44 143 LEU A CA 1
ATOM 1055 C C . LEU A 1 143 ? 20.955 -16.663 -10.612 1.00 49.44 143 LEU A C 1
ATOM 1057 O O . LEU A 1 143 ? 21.284 -16.525 -11.789 1.00 49.44 143 LEU A O 1
ATOM 1061 N N . SER A 1 144 ? 21.542 -17.574 -9.826 1.00 48.19 144 SER A N 1
ATOM 1062 C CA . SER A 1 144 ? 22.521 -18.552 -10.318 1.00 48.19 144 SER A CA 1
ATOM 1063 C C . SER A 1 144 ? 21.886 -19.734 -11.064 1.00 48.19 144 SER A C 1
ATOM 1065 O O . SER A 1 144 ? 22.600 -20.444 -11.768 1.00 48.19 144 SER A O 1
ATOM 1067 N N . ALA A 1 145 ? 20.562 -19.908 -10.988 1.00 46.25 145 ALA A N 1
ATOM 1068 C CA . ALA A 1 145 ? 19.805 -20.869 -11.788 1.00 46.25 145 ALA A CA 1
ATOM 1069 C C . ALA A 1 145 ? 19.356 -20.281 -13.143 1.00 46.25 145 ALA A C 1
ATOM 1071 O O . ALA A 1 145 ? 18.356 -20.716 -13.711 1.00 46.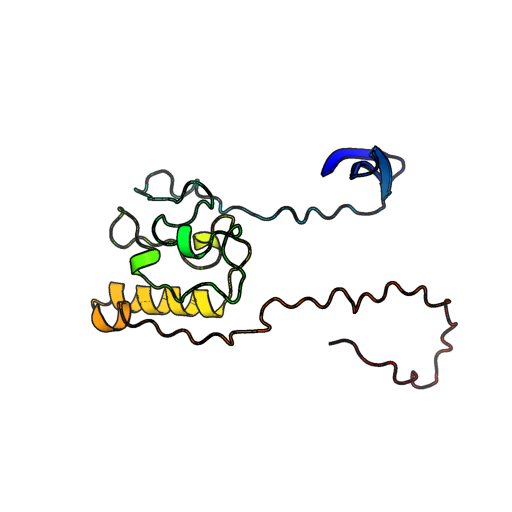25 145 ALA A O 1
ATOM 1072 N N . SER A 1 146 ? 20.071 -19.279 -13.673 1.00 43.72 146 SER A N 1
ATOM 1073 C CA . SER A 1 146 ? 19.824 -18.802 -15.034 1.00 43.72 146 SER A CA 1
ATOM 1074 C C . SER A 1 146 ? 20.145 -19.913 -16.038 1.00 43.72 146 SER A C 1
ATOM 1076 O O . SER A 1 146 ? 21.281 -20.378 -16.139 1.00 43.72 146 SER A O 1
ATOM 1078 N N . CYS A 1 147 ? 19.133 -20.330 -16.799 1.00 48.50 147 CYS A N 1
ATOM 1079 C CA . CYS A 1 147 ? 19.256 -21.291 -17.893 1.00 48.50 147 CYS A CA 1
ATOM 1080 C C . CYS A 1 147 ? 19.897 -20.696 -19.163 1.00 48.50 147 CYS A C 1
ATOM 1082 O O . CYS A 1 147 ? 19.858 -21.339 -20.208 1.00 48.50 147 CYS A O 1
ATOM 1084 N N . ASP A 1 148 ? 20.521 -19.514 -19.094 1.00 50.00 148 ASP A N 1
ATOM 1085 C CA . ASP A 1 148 ? 21.182 -18.856 -20.234 1.00 50.00 148 ASP A CA 1
ATOM 1086 C C . ASP A 1 148 ? 22.525 -19.491 -20.640 1.00 50.00 148 ASP A C 1
ATOM 1088 O O . ASP A 1 148 ? 23.297 -18.906 -21.404 1.00 50.00 148 ASP A O 1
ATOM 1092 N N . ALA A 1 149 ? 22.829 -20.710 -20.185 1.00 52.44 149 ALA A N 1
ATOM 1093 C CA . ALA A 1 149 ? 23.881 -21.480 -20.828 1.00 52.44 149 ALA A CA 1
ATOM 1094 C C . ALA A 1 149 ? 23.402 -21.830 -22.251 1.00 52.44 149 ALA A C 1
ATOM 1096 O O . ALA A 1 149 ? 22.383 -22.517 -22.385 1.00 52.44 149 ALA A O 1
ATOM 1097 N N . PRO A 1 150 ? 24.094 -21.386 -23.320 1.00 41.75 150 PRO A N 1
ATOM 1098 C CA . PRO A 1 150 ? 23.688 -21.696 -24.682 1.00 41.75 150 PRO A CA 1
ATOM 1099 C C . PRO A 1 150 ? 23.706 -23.215 -24.862 1.00 41.75 150 PRO A C 1
ATOM 1101 O O . PRO A 1 150 ? 24.760 -23.841 -24.950 1.00 41.75 150 PRO A O 1
ATOM 1104 N N . THR A 1 151 ? 22.519 -23.816 -24.875 1.00 49.06 151 THR A N 1
ATOM 1105 C CA . THR A 1 151 ? 22.345 -25.223 -25.219 1.00 49.06 151 THR A CA 1
ATOM 1106 C C . THR A 1 151 ? 22.342 -25.306 -26.736 1.00 49.06 151 THR A C 1
ATOM 1108 O O . THR A 1 151 ? 21.502 -24.687 -27.391 1.00 49.06 151 THR A O 1
ATOM 1111 N N . GLU A 1 152 ? 23.299 -26.038 -27.308 1.00 48.19 152 GLU A N 1
ATOM 1112 C CA . GLU A 1 152 ? 23.284 -26.335 -28.740 1.00 48.19 152 GLU A CA 1
ATOM 1113 C C . GLU A 1 152 ? 21.942 -26.992 -29.111 1.00 48.19 152 GLU A C 1
ATOM 1115 O O . GLU A 1 152 ? 21.496 -27.902 -28.403 1.00 48.19 152 GLU A O 1
ATOM 1120 N N . PRO A 1 153 ? 21.270 -26.557 -30.193 1.00 45.56 153 PRO A N 1
ATOM 1121 C CA . PRO A 1 153 ? 19.967 -27.092 -30.561 1.00 45.56 153 PRO A CA 1
ATOM 1122 C C . PRO A 1 153 ? 20.089 -28.579 -30.908 1.00 45.56 153 PRO A C 1
ATOM 1124 O O . PRO A 1 153 ? 20.565 -28.951 -31.981 1.00 45.56 153 PRO A O 1
ATOM 1127 N N . GLN A 1 154 ? 19.642 -29.444 -29.999 1.00 52.53 154 GLN A N 1
ATOM 1128 C CA . GLN A 1 154 ? 19.528 -30.870 -30.268 1.00 52.53 154 GLN A CA 1
ATOM 1129 C C . GLN A 1 154 ? 18.231 -31.157 -31.025 1.00 52.53 154 GLN A C 1
ATOM 1131 O O . GLN A 1 154 ? 17.131 -30.823 -30.588 1.00 52.53 154 GLN A O 1
ATOM 1136 N N . LEU A 1 155 ? 18.374 -31.813 -32.175 1.00 43.34 155 LEU A N 1
ATOM 1137 C CA . LEU A 1 155 ? 17.266 -32.359 -32.952 1.00 43.34 155 LEU A CA 1
ATOM 1138 C C . LEU A 1 155 ? 16.540 -33.438 -32.138 1.00 43.34 155 LEU A C 1
ATOM 1140 O O . LEU A 1 155 ? 17.054 -34.538 -31.937 1.00 43.34 155 LEU A O 1
ATOM 1144 N N . VAL A 1 156 ? 15.321 -33.132 -31.697 1.00 48.19 156 VAL A N 1
ATOM 1145 C CA . VAL A 1 156 ? 14.440 -34.098 -31.035 1.00 48.19 156 VAL A CA 1
ATOM 1146 C C . VAL A 1 156 ? 13.719 -34.916 -32.106 1.00 48.19 156 VAL A C 1
ATOM 1148 O O . VAL A 1 156 ? 12.961 -34.377 -32.911 1.00 48.19 156 VAL A O 1
ATOM 1151 N N . THR A 1 157 ? 13.948 -36.229 -32.124 1.00 48.66 157 THR A N 1
ATOM 1152 C CA . THR A 1 157 ? 13.188 -37.160 -32.973 1.00 48.66 157 THR A CA 1
ATOM 1153 C C . THR A 1 157 ? 11.977 -37.658 -32.184 1.00 48.66 157 THR A C 1
ATOM 1155 O O . THR A 1 157 ? 12.130 -38.174 -31.077 1.00 48.66 157 THR A O 1
ATOM 1158 N N . ALA A 1 158 ? 10.768 -37.494 -32.723 1.00 39.03 158 ALA A N 1
ATOM 1159 C CA . ALA A 1 158 ? 9.541 -37.928 -32.060 1.00 39.03 158 ALA A CA 1
ATOM 1160 C C . ALA A 1 158 ? 9.485 -39.465 -31.954 1.00 39.03 158 ALA A C 1
ATOM 1162 O O . ALA A 1 158 ? 9.478 -40.149 -32.976 1.00 39.03 158 ALA A O 1
ATOM 1163 N N . GLY A 1 159 ? 9.430 -40.002 -30.727 1.00 47.38 159 GLY A N 1
ATOM 1164 C CA . GLY A 1 159 ? 9.192 -41.435 -30.487 1.00 47.38 159 GLY A CA 1
ATOM 1165 C C . GLY A 1 159 ? 9.965 -42.095 -29.339 1.00 47.38 159 GLY A C 1
ATOM 1166 O O . GLY A 1 159 ? 9.701 -43.259 -29.052 1.00 47.38 159 GLY A O 1
ATOM 1167 N N . THR A 1 160 ? 10.861 -41.386 -28.649 1.00 51.03 160 THR A N 1
ATOM 1168 C CA . THR A 1 160 ? 11.624 -41.931 -27.506 1.00 51.03 160 THR A CA 1
ATOM 1169 C C . THR A 1 160 ? 11.387 -41.067 -26.263 1.00 51.03 160 THR A C 1
ATOM 1171 O O . THR A 1 160 ? 11.317 -39.844 -26.409 1.00 51.03 160 THR A O 1
ATOM 1174 N N . PRO A 1 161 ? 11.246 -41.640 -25.050 1.00 46.12 161 PRO A N 1
ATOM 1175 C CA . PRO A 1 161 ? 11.128 -40.844 -23.830 1.00 46.12 161 PRO A CA 1
ATOM 1176 C C . PRO A 1 161 ? 12.336 -39.915 -23.658 1.00 46.12 161 PRO A C 1
ATOM 1178 O O . PRO A 1 161 ? 13.480 -40.323 -23.870 1.00 46.12 161 PRO A O 1
ATOM 1181 N N . ALA A 1 162 ? 12.057 -38.659 -23.300 1.00 51.00 162 ALA A N 1
ATOM 1182 C CA . ALA A 1 162 ? 13.067 -37.634 -23.075 1.00 51.00 162 ALA A CA 1
ATOM 1183 C C . ALA A 1 162 ? 14.032 -38.065 -21.953 1.00 51.00 162 ALA A C 1
ATOM 1185 O O . ALA A 1 162 ? 13.577 -38.639 -20.958 1.00 51.00 162 ALA A O 1
ATOM 1186 N N . PRO A 1 163 ? 15.347 -37.800 -22.076 1.00 45.22 163 PRO A N 1
ATOM 1187 C CA . PRO A 1 163 ? 16.255 -37.980 -20.955 1.00 45.22 163 PRO A CA 1
ATOM 1188 C C . PRO A 1 163 ? 15.793 -37.093 -19.794 1.00 45.22 163 PRO A C 1
ATOM 1190 O O . PRO A 1 163 ? 15.375 -35.953 -19.997 1.00 45.22 163 PRO A O 1
ATOM 1193 N N . THR A 1 164 ? 15.850 -37.631 -18.577 1.00 48.84 164 THR A N 1
ATOM 1194 C CA . THR A 1 164 ? 15.609 -36.893 -17.335 1.00 48.84 164 THR A CA 1
ATOM 1195 C C . THR A 1 164 ? 16.690 -35.836 -17.156 1.00 48.84 164 THR A C 1
ATOM 1197 O O . THR A 1 164 ? 17.706 -36.067 -16.502 1.00 48.84 164 THR A O 1
ATOM 1200 N N . SER A 1 165 ? 16.478 -34.679 -17.770 1.00 53.19 165 SER A N 1
ATOM 1201 C CA . SER A 1 165 ? 17.123 -33.435 -17.376 1.00 53.19 165 SER A CA 1
ATOM 1202 C C . SER A 1 165 ? 16.605 -33.046 -15.989 1.00 53.19 165 SER A C 1
ATOM 1204 O O . SER A 1 165 ? 15.436 -33.313 -15.691 1.00 53.19 165 SER A O 1
ATOM 1206 N N . PRO A 1 166 ? 17.438 -32.445 -15.124 1.00 41.69 166 PRO A N 1
ATOM 1207 C CA . PRO A 1 166 ? 16.982 -31.969 -13.827 1.00 41.69 166 PRO A CA 1
ATOM 1208 C C . PRO A 1 166 ? 15.858 -30.955 -14.056 1.00 41.69 166 PRO A C 1
ATOM 1210 O O . PRO A 1 166 ? 16.064 -29.903 -14.655 1.00 41.69 166 PRO A O 1
ATOM 1213 N N . THR A 1 167 ? 14.647 -31.312 -13.647 1.00 38.50 167 THR A N 1
ATOM 1214 C CA . THR A 1 167 ? 13.494 -30.412 -13.639 1.00 38.50 167 THR A CA 1
ATOM 1215 C C . THR A 1 167 ? 13.782 -29.238 -12.709 1.00 38.50 167 THR A C 1
ATOM 1217 O O . THR A 1 167 ? 14.060 -29.452 -11.529 1.00 38.50 167 THR A O 1
ATOM 1220 N N . CYS A 1 168 ? 13.708 -28.017 -13.241 1.00 43.91 168 CYS A N 1
ATOM 1221 C CA . CYS A 1 168 ? 13.622 -26.790 -12.451 1.00 43.91 168 CYS A CA 1
ATOM 1222 C C . CYS A 1 168 ? 12.231 -26.694 -11.801 1.00 43.91 168 CYS A C 1
ATOM 1224 O O . CYS A 1 168 ? 11.230 -26.980 -12.462 1.00 43.91 168 CYS A O 1
ATOM 1226 N N . CYS A 1 169 ? 12.200 -26.327 -10.516 1.00 38.25 169 CYS A N 1
ATOM 1227 C CA . CYS A 1 169 ? 10.992 -25.966 -9.770 1.00 38.25 169 CYS A CA 1
ATOM 1228 C C . CYS A 1 169 ? 10.543 -24.540 -10.098 1.00 38.25 169 CYS A C 1
ATOM 1230 O O . CYS A 1 169 ? 11.434 -23.697 -10.344 1.00 38.25 169 CYS A O 1
#

Solvent-accessible surface area (backbone atoms only — not comparable to full-atom values): 10663 Å² total; per-residue (Å²): 87,77,80,48,72,49,84,52,94,98,26,34,38,35,37,32,39,57,99,89,46,77,47,80,44,83,40,84,76,87,81,88,85,81,76,65,68,61,86,57,74,93,50,69,91,54,55,75,45,60,20,90,88,33,59,8,24,44,70,37,25,83,53,48,37,66,93,82,31,52,70,60,66,47,75,80,61,32,34,80,34,30,46,36,81,33,83,97,45,69,55,62,50,71,56,29,38,16,53,36,89,55,76,49,70,69,56,32,52,34,29,52,52,11,35,51,26,44,77,72,67,37,54,69,61,18,71,51,81,81,68,88,74,70,76,67,74,89,81,71,73,66,75,85,73,60,76,81,63,86,70,77,88,74,86,82,70,93,87,66,86,76,79,88,65,88,79,83,131

Foldseek 3Di:
DWPDWDDDPCWIWTWDQDPVGIDTDTGNDDDDPPFDFDDCVVVVPPQADADPQQRAGNLQCVQQPPVPDALLRRDQDEDVSQDGPGPLDGDAFPNNRGRRPNTDVLSRVQHVQLSVCVVVVNNVSNPDGDGDDDSDDPPDDPPVPPPPPDDDDDDDDPDDDDPDDPDDD

pLDDT: mean 82.18, std 18.74, range [38.25, 97.88]

Sequence (169 aa):
MISGFDVANDRLRVLATGATGSDDLTVDVLVPATGFRPDLSILSELRLELDPAVDAPRQLGPLIDPEFHSCGSVEPHGEKALSHPEPGFYIVGMKSYGRAPTFLMATGYEQVRSIAAALAGDREAADAVHLDLPETGVCSADLSASCDAPTEPQLVTAGTPAPTSPTCC

InterPro domains:
  IPR036188 FAD/NAD(P)-binding domain superfamily [SSF51905] (4-133)

Secondary structure (DSSP, 8-state):
-EEEEEEETTEEEEEEEETTEEEEEEES------------GGGTTS---B-TTT-SBTTTHHHH-TTT--TTSPPP--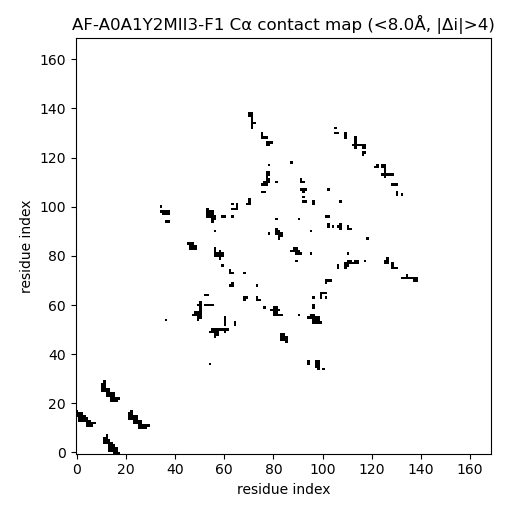HHHHB-SSTT-B--GGGGGTT-S---HHHHHHHHHHHHHHHTT-HHHHHS------SS-SS---GGG---S------PPTTSPPP------

Radius of gyration: 23.0 Å; Cα contacts (8 Å, |Δi|>4): 225; chains: 1; bounding box: 46×55×61 Å

Mean predicted aligned error: 11.71 Å

Organism: Pseudonocardia autotrophica (NCBI:txid2074)

Nearest PDB structures (foldseek):
  5u8w-assembly1_B  TM=6.873E-01  e=3.717E-02  Pseudomonas aeruginosa UCBPP-PA14
  7vwp-assembly1_D-2  TM=8.099E-01  e=4.210E-01  Micromonospora rosaria
  7vwp-assembly1_A  TM=8.217E-01  e=5.436E-01  Micromonospora rosaria
  3fmw-assembly2_B-3  TM=8.857E-01  e=1.417E+00  Streptomyces argillaceus
  8soj-assembly1_B  TM=4.822E-01  e=2.362E+00  Enterovirus A71